Protein AF-A0A967GR87-F1 (afdb_monomer_lite)

Foldseek 3Di:
DLVVLVVVCVVVVPDDDDSVSSCVSVVDDDDDDDDPADDDDDDDPVVVVVVVVSVVVD

Secondary structure (DSSP, 8-state):
-HHHHHHHHHHTT---SSHHHHHHTTT--------SS------STTHHHHHHHHHHT-

Structure (mmCIF, N/CA/C/O backbone):
data_AF-A0A967GR87-F1
#
_entry.id   AF-A0A967GR87-F1
#
loop_
_atom_site.group_PDB
_atom_site.id
_atom_site.type_symbol
_atom_site.label_atom_id
_atom_site.label_alt_id
_atom_site.label_comp_id
_atom_site.label_asym_id
_atom_site.label_entity_id
_atom_site.label_seq_id
_atom_site.pdbx_PDB_ins_code
_atom_site.Cartn_x
_atom_site.Cartn_y
_atom_site.Cartn_z
_atom_site.occupancy
_atom_site.B_iso_or_equiv
_atom_site.auth_seq_id
_atom_site.auth_comp_id
_atom_site.auth_asym_id
_atom_site.auth_atom_id
_atom_site.pdbx_PDB_model_num
ATOM 1 N N . MET A 1 1 ? -1.614 -10.851 15.026 1.00 90.25 1 MET A N 1
ATOM 2 C CA . MET A 1 1 ? -2.117 -9.467 14.890 1.00 90.25 1 MET A CA 1
ATOM 3 C C . MET A 1 1 ? -2.837 -9.249 13.555 1.00 90.25 1 MET A C 1
ATOM 5 O O . MET A 1 1 ? -4.051 -9.115 13.596 1.00 90.25 1 MET A O 1
ATOM 9 N N . LEU A 1 2 ? -2.167 -9.306 12.393 1.00 96.00 2 LEU A N 1
ATOM 10 C CA . LEU A 1 2 ? -2.806 -9.058 11.081 1.00 96.00 2 LEU A CA 1
ATOM 11 C C . LEU A 1 2 ? -4.028 -9.943 10.781 1.00 96.00 2 LEU A C 1
ATOM 13 O O . LEU A 1 2 ? -5.045 -9.448 10.318 1.00 96.00 2 LEU A O 1
ATOM 17 N N . ARG A 1 3 ? -4.011 -11.229 11.155 1.00 97.69 3 ARG A N 1
ATOM 18 C CA . ARG A 1 3 ? -5.198 -12.105 11.018 1.00 97.69 3 ARG A CA 1
ATOM 19 C C . ARG A 1 3 ? -6.437 -11.554 11.743 1.00 97.69 3 ARG A C 1
ATOM 21 O O . ARG A 1 3 ? -7.542 -11.643 11.222 1.00 97.69 3 ARG A O 1
ATOM 28 N N . ARG A 1 4 ? -6.251 -10.952 12.928 1.00 97.44 4 ARG A N 1
ATOM 29 C CA . ARG A 1 4 ? -7.327 -10.289 13.686 1.00 97.44 4 ARG A CA 1
ATOM 30 C C . ARG A 1 4 ? -7.787 -9.016 12.976 1.00 97.44 4 ARG A C 1
ATOM 32 O O . ARG A 1 4 ? -8.984 -8.762 12.943 1.00 97.44 4 ARG A O 1
ATOM 39 N N . ALA A 1 5 ? -6.854 -8.247 12.414 1.00 97.81 5 ALA A N 1
ATOM 40 C CA . ALA A 1 5 ? -7.165 -7.042 11.648 1.00 97.81 5 ALA A CA 1
ATOM 41 C C . ALA A 1 5 ? -8.057 -7.378 10.452 1.00 97.81 5 ALA A C 1
ATOM 43 O O . ALA A 1 5 ? -9.150 -6.833 10.339 1.00 97.81 5 ALA A O 1
ATOM 44 N N . TYR A 1 6 ? -7.663 -8.376 9.659 1.00 98.06 6 TYR A N 1
ATOM 45 C CA . TYR A 1 6 ? -8.449 -8.850 8.523 1.00 98.06 6 TYR A CA 1
ATOM 46 C C . TYR A 1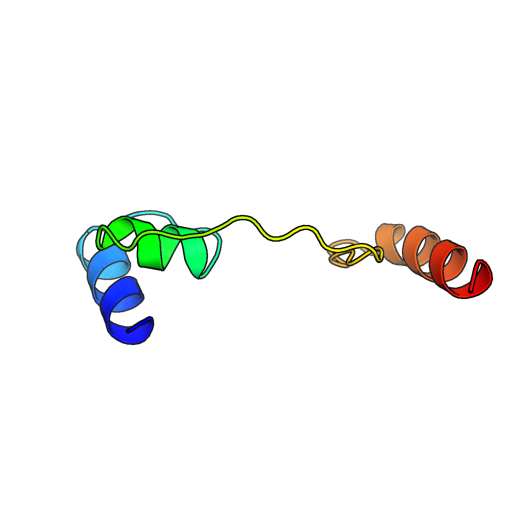 6 ? -9.814 -9.420 8.915 1.00 98.06 6 TYR A C 1
ATOM 48 O O . TYR A 1 6 ? -10.803 -9.151 8.240 1.00 98.06 6 TYR A O 1
ATOM 56 N N . ALA A 1 7 ? -9.908 -10.163 10.023 1.00 98.06 7 ALA A N 1
ATOM 57 C CA . ALA A 1 7 ? -11.197 -10.654 10.506 1.00 98.06 7 ALA A CA 1
ATOM 58 C C . ALA A 1 7 ? -12.157 -9.501 10.857 1.00 98.06 7 ALA A C 1
ATOM 60 O O . ALA A 1 7 ? -13.336 -9.548 10.510 1.00 98.06 7 ALA A O 1
ATOM 61 N N . VAL A 1 8 ? -11.656 -8.446 11.509 1.00 97.69 8 VAL A N 1
ATOM 62 C CA . VAL A 1 8 ? -12.463 -7.273 11.877 1.00 97.69 8 VAL A CA 1
ATOM 63 C C . VAL A 1 8 ? -12.841 -6.441 10.655 1.00 97.69 8 VAL A C 1
ATOM 65 O O . VAL A 1 8 ? -14.003 -6.050 10.538 1.00 97.69 8 VAL A O 1
ATOM 68 N N . THR A 1 9 ? -11.906 -6.174 9.742 1.00 97.94 9 THR A N 1
ATOM 69 C CA . THR A 1 9 ? -12.189 -5.379 8.538 1.00 97.94 9 THR A CA 1
ATOM 70 C C . THR A 1 9 ? -13.173 -6.100 7.623 1.00 97.94 9 THR A C 1
ATOM 72 O O . THR A 1 9 ? -14.114 -5.469 7.146 1.00 97.94 9 THR A O 1
ATOM 75 N N . ALA A 1 10 ? -13.058 -7.424 7.478 1.00 97.88 10 ALA A N 1
ATOM 76 C CA . ALA A 1 10 ? -14.032 -8.241 6.757 1.00 97.88 10 ALA A CA 1
ATOM 77 C C . ALA A 1 10 ? -15.418 -8.210 7.422 1.00 97.88 10 ALA A C 1
ATOM 79 O O . ALA A 1 10 ? -16.409 -7.899 6.759 1.00 97.88 10 ALA A O 1
ATOM 80 N N . ALA A 1 11 ? -15.499 -8.459 8.737 1.00 98.12 11 ALA A N 1
ATOM 81 C CA . ALA A 1 11 ? -16.767 -8.463 9.474 1.00 98.12 11 ALA A CA 1
ATOM 82 C C . ALA A 1 11 ? -17.487 -7.105 9.420 1.00 98.12 11 ALA A C 1
ATOM 84 O O . ALA A 1 11 ? -18.712 -7.048 9.343 1.00 98.12 11 ALA A O 1
ATOM 85 N N . ARG A 1 12 ? -16.725 -6.006 9.426 1.00 97.38 12 ARG A N 1
ATOM 86 C CA . ARG A 1 12 ? -17.243 -4.631 9.371 1.00 97.38 12 ARG A CA 1
ATOM 87 C C . ARG A 1 12 ? -17.344 -4.064 7.953 1.00 97.38 12 ARG A C 1
ATOM 89 O O . ARG A 1 12 ? -17.746 -2.915 7.803 1.00 97.38 12 ARG A O 1
ATOM 96 N N . ARG A 1 13 ? -16.979 -4.840 6.923 1.00 97.44 13 ARG A N 1
ATOM 97 C CA . ARG A 1 13 ? -16.915 -4.410 5.512 1.00 97.44 13 ARG A CA 1
ATOM 98 C C . ARG A 1 13 ? -16.095 -3.129 5.304 1.00 97.44 13 ARG A C 1
ATOM 100 O O . ARG A 1 13 ? -16.412 -2.301 4.450 1.00 97.44 13 ARG A O 1
ATOM 107 N N . ILE A 1 14 ? -15.031 -2.970 6.085 1.00 97.62 14 ILE A N 1
ATOM 108 C CA . ILE A 1 14 ? -14.079 -1.872 5.935 1.00 97.62 14 ILE A CA 1
ATOM 109 C C . ILE A 1 14 ? -13.180 -2.218 4.751 1.00 97.62 14 ILE A C 1
ATOM 111 O O . ILE A 1 14 ? -12.491 -3.238 4.767 1.00 97.62 14 ILE A O 1
ATOM 115 N N . ARG A 1 15 ? -13.194 -1.374 3.716 1.00 97.25 15 ARG A N 1
ATOM 116 C CA . ARG A 1 15 ? -12.258 -1.509 2.597 1.00 97.25 15 ARG A CA 1
ATOM 117 C C . ARG A 1 15 ? -10.858 -1.137 3.070 1.00 97.25 15 ARG A C 1
ATOM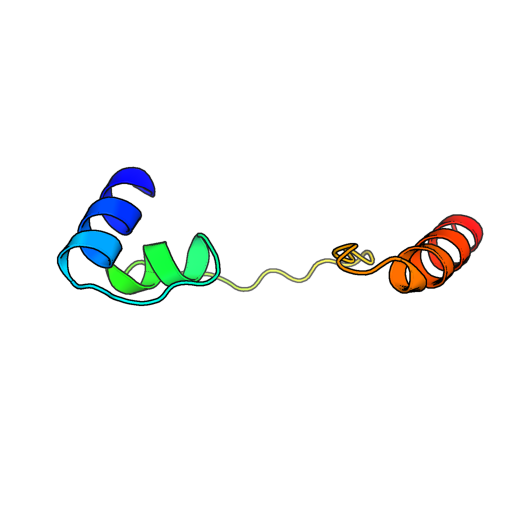 119 O O . ARG A 1 15 ? -10.667 -0.054 3.611 1.00 97.25 15 ARG A O 1
ATOM 126 N N . VAL A 1 16 ? -9.908 -2.032 2.832 1.00 97.25 16 VAL A N 1
ATOM 127 C CA . VAL A 1 16 ? -8.482 -1.844 3.114 1.00 97.25 16 VAL A CA 1
ATOM 128 C C . VAL A 1 16 ? -7.684 -2.162 1.858 1.00 97.25 16 VAL A C 1
ATOM 130 O O . VAL A 1 16 ? -8.110 -2.991 1.051 1.00 97.25 16 VAL A O 1
ATOM 133 N N . THR A 1 17 ? -6.559 -1.481 1.673 1.00 96.62 17 THR A N 1
ATOM 134 C CA . THR A 1 17 ? -5.709 -1.609 0.476 1.00 96.62 17 THR A CA 1
ATOM 135 C C . THR A 1 17 ? -4.365 -2.267 0.766 1.00 96.62 17 THR A C 1
ATOM 137 O O . THR A 1 17 ? -3.685 -2.691 -0.166 1.00 96.62 17 THR A O 1
ATOM 140 N N . ASP A 1 18 ? -3.992 -2.367 2.041 1.00 97.38 18 ASP A N 1
ATOM 141 C CA . ASP A 1 18 ? -2.728 -2.915 2.526 1.00 97.38 18 ASP A CA 1
ATOM 142 C C . ASP A 1 18 ? -2.861 -3.403 3.985 1.00 97.38 18 ASP A C 1
ATOM 144 O O . ASP A 1 18 ? -3.897 -3.245 4.639 1.00 97.38 18 ASP A O 1
ATOM 148 N N . ASP A 1 19 ? -1.791 -4.002 4.505 1.00 97.56 19 ASP A N 1
ATOM 149 C CA . ASP A 1 19 ? -1.723 -4.495 5.884 1.00 97.56 19 ASP A CA 1
ATOM 150 C C . ASP A 1 19 ? -1.745 -3.373 6.937 1.00 97.56 19 ASP A C 1
ATOM 152 O O . ASP A 1 19 ? -2.190 -3.586 8.069 1.00 97.56 19 ASP A O 1
ATOM 156 N N . VAL A 1 20 ? -1.258 -2.181 6.580 1.00 97.44 20 VAL A N 1
ATOM 157 C CA . VAL A 1 20 ? -1.137 -1.021 7.475 1.00 97.44 20 VAL A CA 1
ATOM 158 C C . VAL A 1 20 ? -2.525 -0.467 7.790 1.00 97.44 20 VAL A C 1
ATOM 160 O O . VAL A 1 20 ? -2.911 -0.420 8.954 1.00 97.44 20 VAL A O 1
ATOM 163 N N . SER A 1 21 ? -3.325 -0.182 6.765 1.00 97.25 21 SER A N 1
ATOM 164 C CA . SER A 1 21 ? -4.726 0.237 6.877 1.00 97.25 21 SER A CA 1
ATOM 165 C C . SER A 1 21 ? -5.594 -0.807 7.589 1.00 97.25 21 SER A C 1
ATOM 167 O O . SER A 1 21 ? -6.491 -0.456 8.359 1.00 97.25 21 SER A O 1
ATOM 169 N N . ALA A 1 22 ? -5.301 -2.103 7.422 1.00 97.88 22 ALA A N 1
ATOM 170 C CA . ALA A 1 22 ? -5.943 -3.151 8.214 1.00 97.88 22 ALA A CA 1
ATOM 171 C C . ALA A 1 22 ? -5.573 -3.060 9.706 1.00 97.88 22 ALA A C 1
ATOM 173 O O . ALA A 1 22 ? -6.449 -3.151 10.569 1.00 97.88 22 ALA A O 1
ATOM 174 N N . ALA A 1 23 ? -4.292 -2.877 10.031 1.00 97.69 23 ALA A N 1
ATOM 175 C CA . ALA A 1 23 ? -3.826 -2.725 11.407 1.00 97.69 23 ALA A CA 1
ATOM 176 C C . ALA A 1 23 ? -4.376 -1.455 12.082 1.00 97.69 23 ALA A C 1
ATOM 178 O O . ALA A 1 23 ? -4.814 -1.512 13.234 1.00 97.69 23 ALA A O 1
ATOM 179 N N . GLU A 1 24 ? -4.420 -0.335 11.367 1.00 97.00 24 GLU A N 1
ATOM 180 C CA . GLU A 1 24 ? -4.963 0.943 11.841 1.00 97.00 24 GLU A CA 1
ATOM 181 C C . GLU A 1 24 ? -6.458 0.854 12.154 1.00 97.00 24 GLU A C 1
ATOM 183 O O . GLU A 1 24 ? -6.917 1.436 13.136 1.00 97.00 24 GLU A O 1
ATOM 188 N N . ALA A 1 25 ? -7.217 0.034 11.416 1.00 95.50 25 ALA A N 1
ATOM 189 C CA . ALA A 1 25 ? -8.621 -0.245 11.727 1.00 95.50 25 ALA A CA 1
ATOM 190 C C . ALA A 1 25 ? -8.827 -0.932 13.099 1.00 95.50 25 ALA A C 1
ATOM 192 O O . ALA A 1 25 ? -9.945 -0.949 13.619 1.00 95.50 25 ALA A O 1
ATOM 193 N N . LEU A 1 26 ? -7.767 -1.487 13.705 1.00 94.94 26 LEU A N 1
ATOM 194 C CA . LEU A 1 26 ? -7.754 -1.984 15.088 1.00 94.94 26 LEU A CA 1
ATOM 195 C C . LEU A 1 26 ? -7.236 -0.962 16.115 1.00 94.94 26 LEU A C 1
ATOM 197 O O . LEU A 1 26 ? -7.084 -1.317 17.285 1.00 94.94 26 LEU A O 1
ATOM 201 N N . GLY A 1 27 ? -6.946 0.274 15.704 1.00 95.19 27 GLY A N 1
ATOM 202 C CA . GLY A 1 27 ? -6.353 1.311 16.552 1.00 95.19 27 GLY A CA 1
ATOM 203 C C . GLY A 1 27 ? -4.854 1.127 16.795 1.00 95.19 27 GLY A C 1
ATOM 204 O O . GLY A 1 27 ? -4.315 1.670 17.757 1.00 95.19 27 GLY A O 1
ATOM 205 N N . VAL A 1 28 ? -4.172 0.332 15.966 1.00 96.81 28 VAL A N 1
ATOM 206 C CA . VAL A 1 28 ? -2.727 0.125 16.099 1.00 96.81 28 VAL A CA 1
ATOM 207 C C . VAL A 1 28 ? -1.999 1.334 15.527 1.00 96.81 28 VAL A C 1
ATOM 209 O O . VAL A 1 28 ? -2.257 1.730 14.396 1.00 96.81 28 VAL A O 1
ATOM 212 N N . GLN A 1 29 ? -1.058 1.884 16.294 1.00 96.75 29 GLN A N 1
ATOM 213 C CA . GLN A 1 29 ? -0.180 2.941 15.803 1.00 96.75 29 GLN A CA 1
ATOM 214 C C . GLN A 1 29 ? 0.865 2.380 14.838 1.00 96.75 29 GLN A C 1
ATOM 216 O O . GLN A 1 29 ? 1.566 1.412 15.144 1.00 96.75 29 GLN A O 1
ATOM 221 N N . THR A 1 30 ? 0.985 3.024 13.687 1.00 95.88 30 THR A N 1
ATOM 222 C CA . THR A 1 30 ? 1.929 2.696 12.619 1.00 95.88 30 THR A CA 1
ATOM 223 C C . THR A 1 30 ? 2.954 3.823 12.486 1.00 95.88 30 THR A C 1
ATOM 225 O O . THR A 1 30 ? 2.811 4.900 13.072 1.00 95.88 30 THR A O 1
ATOM 228 N N . LYS A 1 31 ? 4.049 3.560 11.773 1.00 97.00 31 LYS A N 1
ATOM 229 C CA . LYS A 1 31 ? 5.102 4.547 11.513 1.00 97.00 31 LYS A CA 1
ATOM 230 C C . LYS A 1 31 ? 5.435 4.535 10.032 1.00 97.00 31 LYS A C 1
ATOM 232 O O . LYS A 1 31 ? 5.559 3.464 9.443 1.00 97.00 31 LYS A O 1
ATOM 237 N N . LEU A 1 32 ? 5.627 5.719 9.465 1.00 97.12 32 LEU A N 1
ATOM 238 C CA . LEU A 1 32 ? 6.199 5.875 8.135 1.00 97.12 32 LEU A CA 1
ATOM 239 C C . LEU A 1 32 ? 7.719 5.872 8.258 1.00 97.12 32 LEU A C 1
ATOM 241 O O . LEU A 1 32 ? 8.285 6.686 8.985 1.00 97.12 32 LEU A O 1
ATOM 245 N N . ILE A 1 33 ? 8.357 4.935 7.565 1.00 97.12 33 ILE A N 1
ATOM 246 C CA . ILE A 1 33 ? 9.811 4.812 7.496 1.00 97.12 33 ILE A CA 1
ATOM 247 C C . ILE A 1 33 ? 10.220 5.087 6.055 1.00 97.12 33 ILE A C 1
ATOM 249 O O . ILE A 1 33 ? 9.676 4.481 5.131 1.00 97.12 33 ILE A O 1
ATOM 253 N N . GLU A 1 34 ? 11.151 6.018 5.872 1.00 97.12 34 GLU A N 1
ATOM 254 C CA . GLU A 1 34 ? 11.669 6.357 4.552 1.00 97.12 34 GLU A CA 1
ATOM 255 C C . GLU A 1 34 ? 12.400 5.160 3.934 1.00 97.12 34 GLU A C 1
ATOM 257 O O . GLU A 1 34 ? 13.195 4.486 4.593 1.00 97.12 34 GLU A O 1
ATOM 262 N N . ASN A 1 35 ? 12.127 4.901 2.654 1.00 95.19 35 ASN A N 1
ATOM 263 C CA . ASN A 1 35 ? 12.880 3.939 1.864 1.00 95.19 35 ASN A CA 1
ATOM 264 C C . ASN A 1 35 ? 13.827 4.704 0.925 1.00 95.19 35 ASN A C 1
ATOM 266 O O . ASN A 1 35 ? 13.335 5.374 0.015 1.00 95.19 35 ASN A O 1
ATOM 270 N N . PRO A 1 36 ? 15.158 4.600 1.104 1.00 93.44 36 PRO A N 1
ATOM 271 C CA . PRO A 1 36 ? 16.121 5.362 0.309 1.00 93.44 36 PRO A CA 1
ATOM 272 C C . PRO A 1 36 ? 16.278 4.836 -1.124 1.00 93.44 36 PRO A C 1
ATOM 274 O O . PRO A 1 36 ? 16.954 5.463 -1.938 1.00 93.44 36 PRO A O 1
ATOM 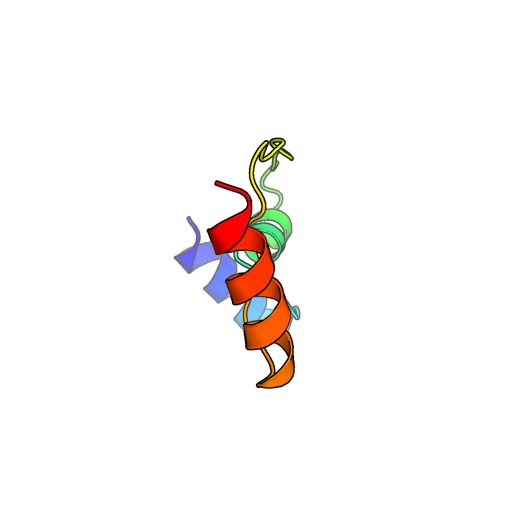277 N N . PHE A 1 37 ? 15.677 3.687 -1.449 1.00 91.31 37 PHE A N 1
ATOM 278 C CA . PHE A 1 37 ? 15.753 3.078 -2.773 1.00 91.31 37 PHE A CA 1
ATOM 279 C C . PHE A 1 37 ? 14.373 3.022 -3.444 1.00 91.31 37 PHE A C 1
ATOM 281 O O . PHE A 1 37 ? 13.367 2.780 -2.769 1.00 91.31 37 PHE A O 1
ATOM 288 N N . PRO A 1 38 ? 14.299 3.160 -4.782 1.00 92.44 38 PRO A N 1
ATOM 289 C CA . PRO A 1 38 ? 13.060 2.932 -5.517 1.00 92.44 38 PRO A CA 1
ATOM 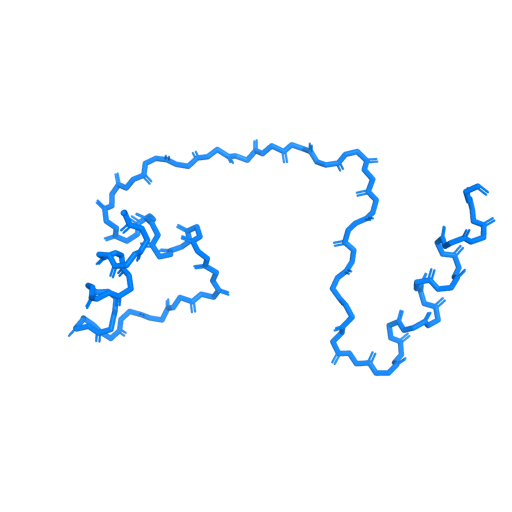290 C C . PRO A 1 38 ? 12.493 1.527 -5.254 1.00 92.44 38 PRO A C 1
ATOM 292 O O . PRO A 1 38 ? 13.165 0.523 -5.484 1.00 92.44 38 PRO A O 1
ATOM 295 N N . ASN A 1 39 ? 11.237 1.453 -4.807 1.00 93.88 39 ASN A N 1
ATOM 296 C CA . ASN A 1 39 ? 10.492 0.207 -4.587 1.00 93.88 39 ASN A CA 1
ATOM 297 C C . ASN A 1 39 ? 9.162 0.261 -5.345 1.00 93.88 39 ASN A C 1
ATOM 299 O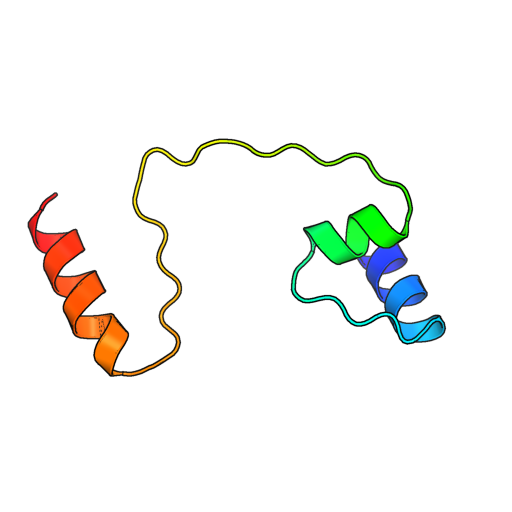 O . ASN A 1 39 ? 8.092 0.458 -4.767 1.00 93.88 39 ASN A O 1
ATOM 303 N N . ILE A 1 40 ? 9.252 0.196 -6.671 1.00 94.56 40 ILE A N 1
ATOM 304 C CA . ILE A 1 40 ? 8.096 0.349 -7.554 1.00 94.56 40 ILE A CA 1
ATOM 305 C C . ILE A 1 40 ? 7.295 -0.953 -7.611 1.00 94.56 40 ILE A C 1
ATOM 307 O O . ILE A 1 40 ? 7.847 -2.038 -7.779 1.00 94.56 40 ILE A O 1
ATOM 311 N N . LYS A 1 41 ? 5.967 -0.831 -7.546 1.00 96.19 41 LYS A N 1
ATOM 312 C CA . LYS A 1 41 ? 5.030 -1.916 -7.840 1.00 96.19 41 LYS A CA 1
ATOM 313 C C . LYS A 1 41 ? 4.769 -1.993 -9.348 1.00 96.19 41 LYS A C 1
ATOM 315 O O . LYS A 1 41 ? 4.173 -1.077 -9.906 1.00 96.19 41 LYS A O 1
ATOM 320 N N . ILE A 1 42 ? 5.136 -3.106 -9.983 1.00 97.69 42 ILE A N 1
ATOM 321 C CA . ILE A 1 42 ? 4.764 -3.404 -11.377 1.00 97.69 42 ILE A CA 1
ATOM 322 C C . ILE A 1 42 ? 3.290 -3.820 -11.397 1.00 97.69 42 ILE A C 1
ATOM 324 O O . ILE A 1 42 ? 2.919 -4.836 -10.811 1.00 97.69 42 ILE A O 1
ATOM 328 N N . THR A 1 43 ? 2.443 -3.025 -12.040 1.00 97.69 43 THR A N 1
ATOM 329 C CA . THR A 1 43 ? 0.987 -3.221 -12.086 1.00 97.69 43 THR A CA 1
ATOM 330 C C . THR A 1 43 ? 0.468 -3.316 -13.522 1.00 97.69 43 THR A C 1
ATOM 332 O O . THR A 1 43 ? -0.503 -4.026 -13.772 1.00 97.69 43 THR A O 1
ATOM 335 N N . VAL A 1 44 ? 1.121 -2.647 -14.477 1.00 98.44 44 VAL A N 1
ATOM 336 C CA . VAL A 1 44 ? 0.799 -2.692 -15.911 1.00 98.44 44 VAL A CA 1
ATOM 337 C C . VAL A 1 44 ? 2.054 -2.945 -16.754 1.00 98.44 44 VAL A C 1
ATOM 339 O O . VAL A 1 44 ? 3.157 -2.621 -16.315 1.00 98.44 44 VAL A O 1
ATOM 342 N N . PRO A 1 45 ? 1.930 -3.462 -17.994 1.00 98.31 45 PRO A N 1
ATOM 343 C CA . PRO A 1 45 ? 3.095 -3.767 -18.832 1.00 98.31 45 PRO A CA 1
ATOM 344 C C . PRO A 1 45 ? 4.053 -2.587 -19.043 1.00 98.31 45 PRO A C 1
ATOM 346 O O . PRO A 1 45 ? 5.262 -2.777 -19.119 1.00 98.31 45 PRO A O 1
ATOM 349 N N . ARG A 1 46 ? 3.532 -1.352 -19.089 1.00 97.38 46 ARG A N 1
ATOM 350 C CA . ARG A 1 46 ? 4.346 -0.139 -19.258 1.00 97.38 46 ARG A CA 1
ATOM 351 C C . ARG A 1 46 ? 5.305 0.122 -18.086 1.00 97.38 46 ARG A C 1
ATOM 353 O O . ARG A 1 46 ? 6.328 0.768 -18.298 1.00 97.38 46 ARG A O 1
ATOM 360 N N . ASP A 1 47 ? 5.024 -0.399 -16.892 1.00 98.00 47 ASP A N 1
ATOM 361 C CA . ASP A 1 47 ? 5.892 -0.228 -15.718 1.00 98.00 47 ASP A CA 1
ATOM 362 C C . ASP A 1 47 ? 7.253 -0.918 -15.907 1.00 98.00 47 ASP A C 1
ATOM 364 O O . ASP A 1 47 ? 8.247 -0.489 -15.323 1.00 98.00 47 ASP A O 1
ATOM 368 N N . LEU A 1 48 ? 7.329 -1.940 -16.771 1.00 97.88 48 LEU A N 1
ATOM 369 C CA . LEU A 1 48 ? 8.574 -2.658 -17.065 1.00 97.88 48 LEU A CA 1
ATOM 370 C C . LEU A 1 48 ? 9.658 -1.731 -17.619 1.00 97.88 48 LEU A C 1
ATOM 372 O O . LEU A 1 48 ? 10.802 -1.816 -17.186 1.00 97.88 48 LEU A O 1
ATOM 376 N N . ALA A 1 49 ? 9.297 -0.785 -18.491 1.00 97.19 49 ALA A N 1
ATOM 377 C CA . ALA A 1 49 ? 10.253 0.178 -19.037 1.00 97.19 49 ALA A CA 1
ATOM 378 C C . ALA A 1 49 ? 10.869 1.072 -17.942 1.00 97.19 49 ALA A C 1
ATOM 380 O O . ALA A 1 49 ? 12.044 1.432 -18.016 1.00 97.19 49 ALA A O 1
ATOM 381 N N . VAL A 1 50 ? 10.092 1.408 -16.903 1.00 95.94 50 VAL A N 1
ATOM 382 C CA . VAL A 1 50 ? 10.579 2.180 -15.749 1.00 95.94 50 VAL A CA 1
ATOM 383 C C . VAL A 1 50 ? 11.529 1.331 -14.908 1.00 95.94 50 VAL A C 1
ATOM 385 O O . VAL A 1 50 ? 12.605 1.799 -14.541 1.00 95.94 50 VAL A O 1
ATOM 388 N N . VAL A 1 51 ? 11.166 0.076 -14.632 1.00 96.56 51 VAL A N 1
ATOM 389 C CA . VAL A 1 51 ? 12.016 -0.847 -13.867 1.00 96.56 51 VAL A CA 1
ATOM 390 C C . VAL A 1 51 ? 13.338 -1.107 -14.588 1.00 96.56 51 VAL A C 1
ATOM 392 O O . VAL A 1 51 ? 14.389 -1.017 -13.960 1.00 96.56 51 VAL A O 1
ATOM 395 N N . GLU A 1 52 ? 13.320 -1.343 -15.901 1.00 96.50 52 GLU A N 1
ATOM 396 C CA . GLU A 1 52 ? 14.537 -1.520 -16.702 1.00 96.50 52 GLU A CA 1
ATOM 397 C C . GLU A 1 52 ? 15.460 -0.298 -16.646 1.00 96.50 52 GLU A C 1
ATOM 399 O O . GLU A 1 52 ? 16.677 -0.451 -16.528 1.00 96.50 52 GLU A O 1
ATOM 404 N N . ALA A 1 53 ? 14.903 0.915 -16.712 1.00 95.69 53 ALA A N 1
ATOM 405 C CA . ALA A 1 53 ? 15.683 2.143 -16.585 1.00 95.69 53 ALA A CA 1
ATOM 406 C C . ALA A 1 53 ? 16.319 2.261 -15.191 1.00 95.69 53 ALA A C 1
ATOM 408 O O . ALA A 1 53 ? 17.521 2.501 -15.085 1.00 95.69 53 ALA A O 1
ATOM 409 N N . LEU A 1 54 ? 15.547 2.014 -14.128 1.00 94.69 54 LEU A N 1
ATOM 410 C CA . LEU A 1 54 ? 16.045 2.043 -12.750 1.00 94.69 54 LEU A CA 1
ATOM 411 C C . LEU A 1 54 ? 17.134 1.001 -12.492 1.00 94.69 54 LEU A C 1
ATOM 413 O O . LEU A 1 54 ? 18.084 1.282 -11.767 1.00 94.69 54 LEU A O 1
ATOM 417 N N . MET A 1 55 ? 17.027 -0.189 -13.087 1.00 92.50 55 MET A N 1
ATOM 418 C CA . MET A 1 55 ? 18.043 -1.236 -12.954 1.00 92.50 55 MET A CA 1
ATOM 419 C C . MET A 1 55 ? 19.380 -0.854 -13.601 1.00 92.50 55 MET A C 1
ATOM 421 O O . MET A 1 55 ? 20.414 -1.294 -13.114 1.00 92.50 55 MET A O 1
ATOM 425 N N . LYS A 1 56 ? 19.376 -0.027 -14.656 1.00 94.19 56 LYS A N 1
ATOM 426 C CA . LYS A 1 56 ? 20.594 0.456 -15.336 1.00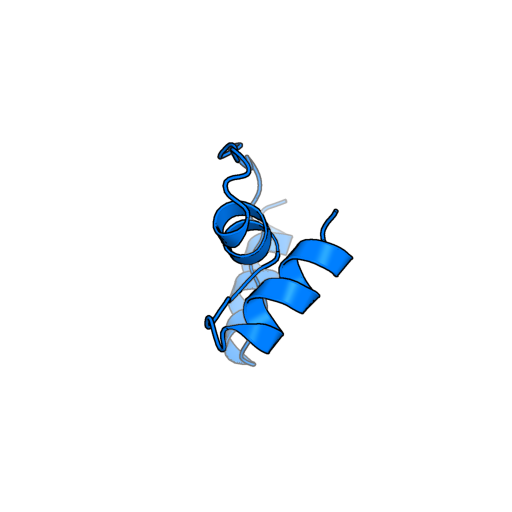 94.19 56 LYS A CA 1
ATOM 427 C C . LYS A 1 56 ? 21.289 1.616 -14.616 1.00 94.19 56 LYS A C 1
ATOM 429 O O . LYS A 1 56 ? 22.436 1.905 -14.925 1.00 94.19 56 LYS A O 1
ATOM 434 N N . MET A 1 57 ? 20.599 2.298 -13.701 1.00 84.12 57 MET A N 1
ATOM 435 C CA . MET A 1 57 ? 21.156 3.400 -12.901 1.00 84.12 57 MET A CA 1
ATOM 436 C C . MET A 1 57 ? 21.935 2.917 -11.665 1.00 84.12 57 MET A C 1
ATOM 438 O O . MET A 1 57 ? 22.396 3.749 -10.885 1.00 84.12 57 MET A O 1
ATOM 442 N N . ARG A 1 58 ? 22.020 1.598 -11.456 1.00 62.31 58 ARG A N 1
ATOM 443 C CA . ARG A 1 58 ? 22.703 0.963 -10.322 1.00 62.31 58 ARG A CA 1
ATOM 444 C C . ARG A 1 58 ? 24.139 0.600 -10.659 1.00 62.31 58 ARG A C 1
ATOM 446 O O . ARG A 1 58 ? 24.384 0.203 -11.818 1.00 62.31 58 ARG A O 1
#

Sequence (58 aa):
MLRRAYAVTAARRIRVTDDVSAAEALGVQTKLIENPFPNIKITVPRDLAVVEALMKMR

pLDDT: mean 95.66, std 5.02, range [62.31, 98.44]

Radius of gyration: 16.33 Å; chains: 1; bounding box: 40×18×36 Å